Protein AF-A0A932C7L5-F1 (afdb_monomer_lite)

pLDDT: mean 84.9, std 10.77, range [54.31, 97.94]

Radius of gyration: 26.37 Å; chains: 1; bounding box: 52×23×74 Å

Sequence (83 aa):
MSKSTLTERGQISVPASLRKAMKLRSGQSFKWVRISDREFRVVVEAGQPPGPLSVLGYARKRRPAPRRTAAWMRELRAGEKNP

Secondary structure (DSSP, 8-state):
----PPPTTS--PPPHHHHHHTT--TT--EEEEE-SSS-EEEEE--PPPPPGGGGHHHHHHHSPPPPPHHHHHHHHHHHTS--

Structure (mmCIF, N/CA/C/O backbone):
data_AF-A0A932C7L5-F1
#
_entry.id   AF-A0A932C7L5-F1
#
loop_
_atom_site.group_PDB
_atom_site.id
_atom_site.type_symbol
_atom_site.label_atom_id
_atom_site.label_alt_id
_atom_site.label_comp_id
_atom_site.label_asym_id
_atom_site.label_entity_id
_atom_site.label_seq_id
_atom_site.pdbx_PDB_ins_code
_atom_site.Cartn_x
_atom_site.Cartn_y
_atom_site.Cartn_z
_atom_site.occupancy
_atom_site.B_iso_or_equiv
_atom_site.auth_seq_id
_atom_site.auth_comp_id
_atom_site.auth_asym_id
_atom_site.auth_atom_id
_atom_site.pdbx_PDB_model_num
ATOM 1 N N . MET A 1 1 ? -2.681 -13.691 14.937 1.00 62.66 1 MET A N 1
ATOM 2 C CA . MET A 1 1 ? -3.058 -12.280 14.683 1.00 62.66 1 MET A CA 1
ATOM 3 C C . MET A 1 1 ? -1.810 -11.417 14.730 1.00 62.66 1 MET A C 1
ATOM 5 O O . MET A 1 1 ? -1.055 -11.528 15.684 1.00 62.66 1 MET A O 1
ATOM 9 N N . SER A 1 2 ? -1.558 -10.598 13.712 1.00 77.88 2 SER A N 1
ATOM 10 C CA . SER A 1 2 ? -0.445 -9.641 13.721 1.00 77.88 2 SER A CA 1
ATOM 11 C C . SER A 1 2 ? -0.918 -8.292 14.263 1.00 77.88 2 SER A C 1
ATOM 13 O O . SER A 1 2 ? -1.872 -7.735 13.725 1.00 77.88 2 SER A O 1
ATOM 15 N N . LYS A 1 3 ? -0.258 -7.775 15.305 1.00 87.62 3 LYS A N 1
ATOM 16 C CA . LYS A 1 3 ? -0.545 -6.472 15.922 1.00 87.62 3 LYS A CA 1
ATOM 17 C C . LYS A 1 3 ? 0.523 -5.459 15.510 1.00 87.62 3 LYS A C 1
ATOM 19 O O . LYS A 1 3 ? 1.697 -5.809 15.431 1.00 87.62 3 LYS A O 1
ATOM 24 N N . SER A 1 4 ? 0.109 -4.216 15.298 1.00 93.56 4 SER A N 1
ATOM 25 C CA . SER A 1 4 ? 0.998 -3.068 15.108 1.00 93.56 4 SER A CA 1
ATOM 26 C C . SER A 1 4 ? 0.592 -1.957 16.071 1.00 93.56 4 SER A C 1
ATOM 28 O O . SER A 1 4 ? -0.580 -1.854 16.431 1.00 93.56 4 SER A O 1
ATOM 30 N N . THR A 1 5 ? 1.553 -1.137 16.485 1.00 95.00 5 THR A N 1
ATOM 31 C CA . THR A 1 5 ? 1.323 0.007 17.379 1.00 95.00 5 THR A CA 1
ATOM 32 C C . THR A 1 5 ? 1.305 1.300 16.567 1.00 95.00 5 THR A C 1
ATOM 34 O O . THR A 1 5 ? 2.078 1.436 15.615 1.00 95.00 5 THR A O 1
ATOM 37 N N . LEU A 1 6 ? 0.420 2.228 16.935 1.00 95.12 6 LEU A N 1
ATOM 38 C CA . LEU A 1 6 ? 0.387 3.584 16.393 1.00 95.12 6 LEU A CA 1
ATOM 39 C C . LEU A 1 6 ? 1.514 4.399 17.030 1.00 95.12 6 LEU A C 1
ATOM 41 O O . LEU A 1 6 ? 1.584 4.501 18.252 1.00 95.12 6 LEU A O 1
ATOM 45 N N . THR A 1 7 ? 2.409 4.943 16.213 1.00 96.19 7 THR A N 1
ATOM 46 C CA . THR A 1 7 ? 3.465 5.836 16.705 1.00 96.19 7 THR A CA 1
ATOM 47 C C . THR A 1 7 ? 2.896 7.216 17.036 1.00 96.19 7 THR A C 1
ATOM 49 O O . THR A 1 7 ? 1.818 7.576 16.568 1.00 96.19 7 THR A O 1
ATOM 52 N N . GLU A 1 8 ? 3.648 8.035 17.774 1.00 96.31 8 GLU A N 1
ATOM 53 C CA . GLU A 1 8 ? 3.271 9.427 18.093 1.00 96.31 8 GLU A CA 1
ATOM 54 C C . GLU A 1 8 ? 2.999 10.279 16.845 1.00 96.31 8 GLU A C 1
ATOM 56 O O . GLU A 1 8 ? 2.189 11.198 16.867 1.00 96.31 8 GLU A O 1
ATOM 61 N N . ARG A 1 9 ? 3.639 9.938 15.722 1.00 95.56 9 ARG A N 1
ATOM 62 C CA . ARG A 1 9 ? 3.435 10.597 14.423 1.00 95.56 9 ARG A CA 1
ATOM 63 C C . ARG A 1 9 ? 2.215 10.068 13.662 1.00 95.56 9 ARG A C 1
ATOM 65 O O . ARG A 1 9 ? 2.054 10.380 12.486 1.00 95.56 9 ARG A O 1
ATOM 72 N N . GLY A 1 10 ? 1.406 9.213 14.282 1.00 93.50 10 GLY A N 1
ATOM 73 C CA . GLY A 1 10 ? 0.231 8.607 13.663 1.00 93.50 10 GLY A CA 1
ATOM 74 C C . GLY A 1 10 ? 0.553 7.531 12.622 1.00 93.50 10 GLY A C 1
ATOM 75 O O . GLY A 1 10 ? -0.275 7.246 11.761 1.00 93.50 10 GLY A O 1
ATOM 76 N N . GLN A 1 11 ? 1.746 6.928 12.656 1.00 94.00 11 GLN A N 1
ATOM 77 C CA . GLN A 1 11 ? 2.137 5.906 11.682 1.00 94.00 11 GLN A CA 1
ATOM 78 C C . GLN A 1 11 ? 1.885 4.502 12.232 1.00 94.00 11 GLN A C 1
ATOM 80 O O . GLN A 1 11 ? 2.167 4.221 13.395 1.00 94.00 11 GLN A O 1
ATOM 85 N N . ILE A 1 12 ? 1.422 3.595 11.370 1.00 93.94 12 ILE A N 1
ATOM 86 C CA . ILE A 1 12 ? 1.377 2.158 11.655 1.00 93.94 12 ILE A CA 1
ATOM 87 C C . ILE A 1 12 ? 2.236 1.403 10.648 1.00 93.94 12 ILE A C 1
ATOM 89 O O . ILE A 1 12 ? 2.228 1.682 9.450 1.00 93.94 12 ILE A O 1
ATOM 93 N N . SER A 1 13 ? 2.968 0.406 11.132 1.00 92.38 13 SER A N 1
ATOM 94 C CA . SER A 1 13 ? 3.691 -0.511 10.254 1.00 92.38 13 SER A CA 1
ATOM 95 C C . SER A 1 13 ? 2.771 -1.634 9.787 1.00 92.38 13 SER A C 1
ATOM 97 O O . SER A 1 13 ? 2.090 -2.263 10.594 1.00 92.38 13 SER A O 1
ATOM 99 N N . VAL A 1 14 ? 2.787 -1.945 8.491 1.00 92.62 14 VAL A N 1
ATOM 100 C CA . VAL A 1 14 ? 2.059 -3.103 7.952 1.00 92.62 14 VAL A CA 1
ATOM 101 C C . VAL A 1 14 ? 2.840 -4.381 8.284 1.00 92.62 14 VAL A C 1
ATOM 103 O O . VAL A 1 14 ? 4.018 -4.446 7.926 1.00 92.62 14 VAL A O 1
ATOM 106 N N . PRO A 1 15 ? 2.246 -5.404 8.923 1.00 93.81 15 PRO A N 1
ATOM 107 C CA . PRO A 1 15 ? 2.942 -6.644 9.269 1.00 93.81 15 PRO A CA 1
ATOM 108 C C . PRO A 1 15 ? 3.605 -7.331 8.069 1.00 93.81 15 PRO A C 1
ATOM 110 O O . PRO A 1 15 ? 3.054 -7.360 6.969 1.00 93.81 15 PRO A O 1
ATOM 113 N N . ALA A 1 16 ? 4.786 -7.924 8.275 1.00 92.31 16 ALA A N 1
ATOM 114 C CA . ALA A 1 16 ? 5.578 -8.508 7.189 1.00 92.31 16 ALA A CA 1
ATOM 115 C C . ALA A 1 16 ? 4.848 -9.631 6.432 1.00 92.31 16 ALA A C 1
ATOM 117 O O . ALA A 1 16 ? 4.972 -9.718 5.211 1.00 92.31 16 ALA A O 1
ATOM 118 N N . SER A 1 17 ? 4.070 -10.458 7.137 1.00 92.62 17 SER A N 1
ATOM 119 C CA . SER A 1 17 ? 3.228 -11.500 6.536 1.00 92.62 17 SER A CA 1
ATOM 120 C C . SER A 1 17 ? 2.202 -10.904 5.572 1.00 92.62 17 SER A C 1
ATOM 122 O O . SER A 1 17 ? 2.101 -11.360 4.436 1.00 92.62 17 SER A O 1
ATOM 124 N N . LEU A 1 18 ? 1.516 -9.834 5.986 1.00 91.94 18 LEU A N 1
ATOM 125 C CA . LEU A 1 18 ? 0.521 -9.142 5.170 1.00 91.94 18 LEU A CA 1
ATOM 126 C C . LEU A 1 18 ? 1.163 -8.455 3.957 1.00 91.94 18 LEU A C 1
ATOM 128 O O . LEU A 1 18 ? 0.679 -8.612 2.838 1.00 91.94 18 LEU A O 1
ATOM 132 N N . ARG A 1 19 ? 2.308 -7.778 4.147 1.00 92.69 19 ARG A N 1
ATOM 133 C CA . ARG A 1 19 ? 3.069 -7.174 3.037 1.00 92.69 19 ARG A CA 1
ATOM 134 C C . ARG A 1 19 ? 3.445 -8.205 1.974 1.00 92.69 19 ARG A C 1
ATOM 136 O O . ARG A 1 19 ? 3.278 -7.934 0.789 1.00 92.69 19 ARG A O 1
ATOM 143 N N . LYS A 1 20 ? 3.939 -9.378 2.391 1.00 92.56 20 LYS A N 1
ATOM 144 C CA . LYS A 1 20 ? 4.337 -10.466 1.484 1.00 92.56 20 LYS A CA 1
ATOM 145 C C . LYS A 1 20 ? 3.132 -11.084 0.777 1.00 92.56 20 LYS A C 1
ATOM 147 O O . LYS A 1 20 ? 3.157 -11.198 -0.445 1.00 92.56 20 LYS A O 1
ATOM 152 N N . ALA A 1 21 ? 2.081 -11.427 1.523 1.00 93.25 21 ALA A N 1
ATOM 153 C CA . ALA A 1 21 ? 0.871 -12.040 0.977 1.00 93.25 21 ALA A CA 1
ATOM 154 C C . ALA A 1 21 ? 0.199 -11.148 -0.080 1.00 93.25 21 ALA A C 1
ATOM 156 O O . ALA A 1 21 ? -0.225 -11.635 -1.123 1.00 93.25 21 ALA A O 1
ATOM 157 N N . MET A 1 22 ? 0.175 -9.834 0.156 1.00 91.19 22 MET A N 1
ATOM 158 C CA . MET A 1 22 ? -0.439 -8.858 -0.749 1.00 91.19 22 MET A CA 1
ATOM 159 C C . MET A 1 22 ? 0.541 -8.234 -1.755 1.00 91.19 22 MET A C 1
ATOM 161 O O . MET A 1 22 ? 0.148 -7.353 -2.515 1.00 91.19 22 MET A O 1
ATOM 165 N N . LYS A 1 23 ? 1.811 -8.667 -1.774 1.00 91.62 23 LYS A N 1
ATOM 166 C CA . LYS A 1 23 ? 2.872 -8.144 -2.660 1.00 91.62 23 LYS A CA 1
ATOM 167 C C . LYS A 1 23 ? 2.999 -6.612 -2.613 1.00 91.62 23 LYS A C 1
ATOM 169 O O . LYS A 1 23 ? 3.219 -5.970 -3.642 1.00 91.62 23 LYS A O 1
ATOM 174 N N . LEU A 1 24 ? 2.865 -6.035 -1.419 1.00 91.56 24 LEU A N 1
ATOM 175 C CA . LEU A 1 24 ? 2.949 -4.588 -1.231 1.00 91.56 24 LEU A CA 1
ATOM 176 C C . LEU A 1 24 ? 4.365 -4.090 -1.529 1.00 91.56 24 LEU A C 1
ATOM 178 O O . LEU A 1 24 ? 5.358 -4.717 -1.149 1.00 91.56 24 LEU A O 1
ATOM 182 N N . ARG A 1 25 ? 4.452 -2.938 -2.187 1.00 87.50 25 ARG A N 1
ATOM 183 C CA . ARG A 1 25 ? 5.692 -2.262 -2.563 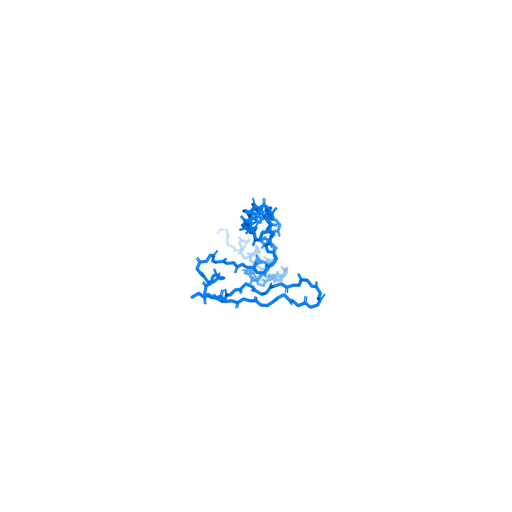1.00 87.50 25 ARG A CA 1
ATOM 184 C C . ARG A 1 25 ? 5.713 -0.849 -1.996 1.00 87.50 25 ARG A C 1
ATOM 186 O O . ARG A 1 25 ? 4.679 -0.200 -1.865 1.00 87.50 25 ARG A O 1
ATOM 193 N N . SER A 1 26 ? 6.909 -0.370 -1.677 1.00 87.75 26 SER A N 1
ATOM 194 C CA . SER A 1 26 ? 7.112 1.018 -1.263 1.00 87.75 26 SER A CA 1
ATOM 195 C C . SER A 1 26 ? 6.634 1.980 -2.354 1.00 87.75 26 SER A C 1
ATOM 197 O O . SER A 1 26 ? 6.848 1.723 -3.538 1.00 87.75 26 SER A O 1
ATOM 199 N N . GLY A 1 27 ? 5.995 3.079 -1.951 1.00 86.44 27 GLY A N 1
ATOM 200 C CA . GLY A 1 27 ? 5.469 4.095 -2.869 1.00 86.44 27 GLY A CA 1
ATOM 201 C C . GLY A 1 27 ? 4.078 3.806 -3.443 1.00 86.44 27 GLY A C 1
ATOM 202 O O . GLY A 1 27 ? 3.588 4.605 -4.232 1.00 86.44 27 GLY A O 1
ATOM 203 N N . GLN A 1 28 ? 3.425 2.700 -3.064 1.00 88.56 28 GLN A N 1
ATOM 204 C CA . GLN A 1 28 ? 2.018 2.475 -3.412 1.00 88.56 28 GLN A CA 1
ATOM 205 C C . GLN A 1 28 ? 1.090 3.405 -2.625 1.00 88.56 28 GLN A C 1
ATOM 207 O O . GLN A 1 28 ? 1.316 3.655 -1.438 1.00 88.56 28 GLN A O 1
ATOM 212 N N . SER A 1 29 ? 0.029 3.872 -3.283 1.00 90.00 29 SER A N 1
ATOM 213 C CA . SER A 1 29 ? -1.067 4.582 -2.632 1.00 90.00 29 SER A CA 1
ATOM 214 C C . SER A 1 29 ? -2.081 3.603 -2.036 1.00 90.00 29 SER A C 1
ATOM 216 O O . SER A 1 29 ? -2.246 2.462 -2.484 1.00 90.00 29 SER A O 1
ATOM 218 N N . PHE A 1 30 ? -2.750 4.058 -0.981 1.00 92.88 30 PHE A N 1
ATOM 219 C CA . PHE A 1 30 ? -3.795 3.313 -0.295 1.00 92.88 30 PHE A CA 1
ATOM 220 C C . PHE A 1 30 ? -4.984 4.230 -0.052 1.00 92.88 30 PHE A C 1
ATOM 222 O O . PHE A 1 30 ? -4.814 5.381 0.354 1.00 92.88 30 PHE A O 1
ATOM 229 N N . LYS A 1 31 ? -6.187 3.684 -0.206 1.00 94.38 31 LYS A N 1
ATOM 230 C CA . LYS A 1 31 ? -7.428 4.348 0.176 1.00 94.38 31 LYS A CA 1
ATOM 231 C C . LYS A 1 31 ? -7.849 3.900 1.569 1.00 94.38 31 LYS A C 1
ATOM 233 O O . LYS A 1 31 ? -7.865 2.705 1.866 1.00 94.38 31 LYS A O 1
ATOM 238 N N . TRP A 1 32 ? -8.236 4.859 2.398 1.00 95.31 32 TRP A N 1
ATOM 239 C CA . TRP A 1 32 ? -8.720 4.619 3.753 1.00 95.31 32 TRP A CA 1
ATOM 240 C C . TRP A 1 32 ? -10.222 4.857 3.811 1.00 95.31 32 TRP A C 1
ATOM 242 O O . TRP A 1 32 ? -10.727 5.839 3.271 1.00 95.31 32 TRP A O 1
ATOM 252 N N . VAL A 1 33 ? -10.936 3.941 4.453 1.00 96.94 33 VAL A N 1
ATOM 253 C CA . VAL A 1 33 ? -12.385 4.022 4.639 1.00 96.94 33 VAL A CA 1
ATOM 254 C C . VAL A 1 33 ? -12.690 3.717 6.097 1.00 96.94 33 VAL A C 1
ATOM 256 O O . VAL A 1 33 ? -12.332 2.646 6.589 1.00 96.94 33 VAL A O 1
ATOM 259 N N . ARG A 1 34 ? -13.354 4.643 6.795 1.00 97.19 34 ARG A N 1
ATOM 260 C CA . ARG A 1 34 ? -13.902 4.378 8.131 1.00 97.19 34 ARG A CA 1
ATOM 261 C C . ARG A 1 34 ? -15.113 3.458 7.984 1.00 97.19 34 ARG A C 1
ATOM 263 O O . ARG A 1 34 ? -15.993 3.747 7.181 1.00 97.19 34 ARG A O 1
ATOM 270 N N . ILE A 1 35 ? -15.133 2.358 8.733 1.00 97.94 35 ILE A N 1
ATOM 271 C CA . ILE A 1 35 ? -16.263 1.416 8.765 1.00 97.94 35 ILE A CA 1
ATOM 272 C C . ILE A 1 35 ? -17.103 1.658 10.020 1.00 97.94 35 ILE A C 1
ATOM 274 O O . ILE A 1 35 ? -18.326 1.662 9.946 1.00 97.94 35 ILE A O 1
ATOM 278 N N . SER A 1 36 ? -16.451 1.887 11.162 1.00 97.44 36 SER A N 1
ATOM 279 C CA . SER A 1 36 ? -17.105 2.142 12.448 1.00 97.44 36 SER A CA 1
ATOM 280 C C . SER A 1 36 ? -16.222 3.022 13.342 1.00 97.44 36 SER A C 1
ATOM 282 O O . SER A 1 36 ? -15.278 3.659 12.869 1.00 97.44 36 SER A O 1
ATOM 284 N N . ASP A 1 37 ? -16.510 3.077 14.640 1.00 97.00 37 ASP A N 1
ATOM 285 C CA . ASP A 1 37 ? -15.707 3.826 15.613 1.00 97.00 37 ASP A CA 1
ATOM 286 C C . ASP A 1 37 ? -14.334 3.211 15.882 1.00 97.00 37 ASP A C 1
ATOM 288 O O . ASP A 1 37 ? -13.407 3.923 16.262 1.00 97.00 37 ASP A O 1
ATOM 292 N N . ARG A 1 38 ? -14.187 1.896 15.687 1.00 95.94 38 ARG A N 1
ATOM 293 C CA . ARG A 1 38 ? -12.936 1.166 15.967 1.00 95.94 38 ARG A CA 1
ATOM 294 C C . ARG A 1 38 ? -12.404 0.389 14.774 1.00 95.94 38 ARG A C 1
ATOM 296 O O . ARG A 1 38 ? -11.373 -0.270 14.887 1.00 95.94 38 ARG A O 1
ATOM 303 N N . GLU A 1 39 ? -13.079 0.480 13.635 1.00 96.00 39 GLU A N 1
ATOM 304 C CA . GLU A 1 39 ? -12.702 -0.238 12.429 1.00 96.00 39 GLU A CA 1
ATOM 305 C C . GLU A 1 39 ? -12.543 0.702 11.245 1.00 96.00 39 GLU A C 1
ATOM 307 O O . GLU A 1 39 ? -13.382 1.558 10.944 1.00 96.00 39 GLU A O 1
ATOM 312 N N . PHE A 1 40 ? -11.462 0.472 10.518 1.00 95.94 40 PHE A N 1
ATOM 313 C CA . PHE A 1 40 ? -11.204 1.074 9.228 1.00 95.94 40 PHE A CA 1
ATOM 314 C C . PHE A 1 40 ? -10.707 -0.003 8.270 1.00 95.94 40 PHE A C 1
ATOM 316 O O . PHE A 1 40 ? -10.107 -1.005 8.667 1.00 95.94 40 PHE A O 1
ATOM 323 N N . ARG A 1 41 ? -10.942 0.223 6.982 1.00 95.44 41 ARG A N 1
ATOM 324 C CA . ARG A 1 41 ? -10.414 -0.592 5.894 1.00 95.44 41 ARG A CA 1
ATOM 325 C C . ARG A 1 41 ? -9.368 0.199 5.136 1.00 95.44 41 ARG A C 1
ATOM 327 O O . ARG A 1 41 ? -9.588 1.355 4.781 1.00 95.44 41 ARG A O 1
ATOM 334 N N . VAL A 1 42 ? -8.259 -0.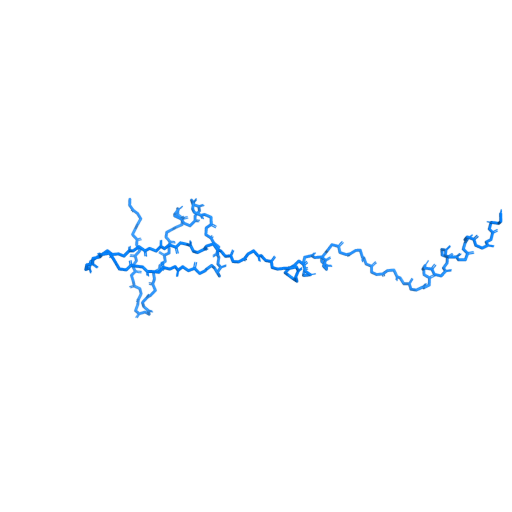472 4.853 1.00 94.00 42 VAL A N 1
ATOM 335 C CA . VAL A 1 42 ? -7.207 0.021 3.967 1.00 94.00 42 VAL A CA 1
ATOM 336 C C . VAL A 1 42 ? -7.280 -0.782 2.677 1.00 94.00 42 VAL A C 1
ATOM 338 O O . VAL A 1 42 ? -7.197 -2.010 2.702 1.00 94.00 42 VAL A O 1
ATOM 341 N N . VAL A 1 43 ? -7.470 -0.097 1.557 1.00 93.44 43 VAL A N 1
ATOM 342 C CA . VAL A 1 43 ? -7.547 -0.701 0.226 1.00 93.44 43 VAL A CA 1
ATOM 343 C C . VAL A 1 43 ? -6.298 -0.304 -0.547 1.00 93.44 43 VAL A C 1
ATOM 345 O O . VAL A 1 43 ? -5.965 0.876 -0.618 1.00 93.44 43 VAL A O 1
ATOM 348 N N . VAL A 1 44 ? -5.599 -1.288 -1.111 1.00 91.25 44 VAL A N 1
ATOM 349 C CA . VAL A 1 44 ? -4.474 -1.037 -2.019 1.00 91.25 44 VAL A CA 1
ATOM 350 C C . VAL A 1 44 ? -5.044 -0.496 -3.317 1.00 9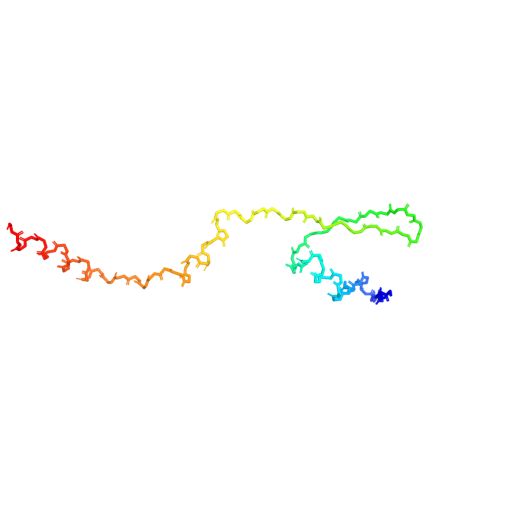1.25 44 VAL A C 1
ATOM 352 O O . VAL A 1 44 ? -5.872 -1.158 -3.943 1.00 91.25 44 VAL A O 1
ATOM 355 N N . GLU A 1 45 ? -4.606 0.683 -3.734 1.00 88.69 45 GLU A N 1
ATOM 356 C CA . GLU A 1 45 ? -4.990 1.181 -5.045 1.00 88.69 45 GLU A CA 1
ATOM 357 C C . GLU A 1 45 ? -4.138 0.498 -6.113 1.00 88.69 45 GLU A C 1
ATOM 359 O O . GLU A 1 45 ? -2.926 0.302 -5.956 1.00 88.69 45 GLU A O 1
ATOM 364 N N . ALA A 1 46 ? -4.781 0.107 -7.213 1.00 77.00 46 ALA A N 1
ATOM 365 C CA . ALA A 1 46 ? -4.050 -0.324 -8.388 1.00 77.00 46 ALA 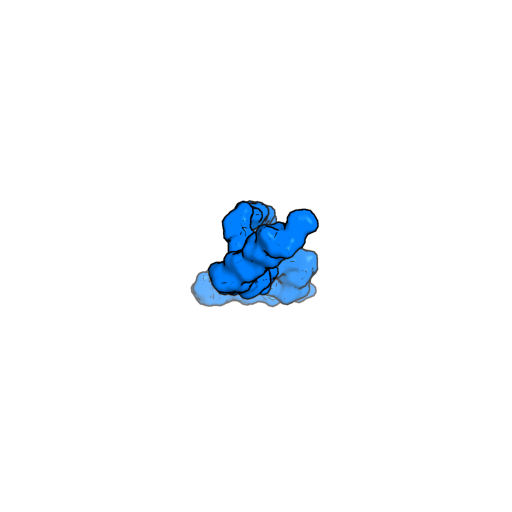A CA 1
ATOM 366 C C . ALA A 1 46 ? -3.227 0.873 -8.872 1.00 77.00 46 ALA A C 1
ATOM 368 O O . ALA A 1 46 ? -3.774 1.860 -9.359 1.00 77.00 46 ALA A O 1
ATOM 369 N N . GLY A 1 47 ? -1.910 0.797 -8.678 1.00 71.50 47 GLY A N 1
ATOM 370 C CA . GLY A 1 47 ? -1.005 1.821 -9.173 1.00 71.50 47 GLY A CA 1
ATOM 371 C C . GLY A 1 47 ? -1.182 1.972 -10.679 1.00 71.50 47 GLY A C 1
ATOM 372 O O . GLY A 1 47 ? -1.389 0.986 -11.391 1.00 71.50 47 GLY A O 1
ATOM 373 N N . GLN A 1 48 ? -1.091 3.207 -11.159 1.00 67.62 48 GLN A N 1
ATOM 374 C CA . GLN A 1 48 ? -1.117 3.470 -12.587 1.00 67.62 48 GLN A CA 1
ATOM 375 C C . GLN A 1 48 ? 0.039 2.692 -13.235 1.00 67.62 48 GLN A C 1
ATOM 377 O O . GLN A 1 48 ? 1.166 2.745 -12.720 1.00 67.62 48 GLN A O 1
ATOM 382 N N . PRO A 1 49 ? -0.217 1.909 -14.300 1.00 66.44 49 PRO A N 1
ATOM 383 C CA . PRO A 1 49 ? 0.841 1.158 -14.946 1.00 66.44 49 PRO A CA 1
ATOM 384 C C . PRO A 1 49 ? 1.950 2.134 -15.354 1.00 66.44 49 PRO A C 1
ATOM 386 O O . PRO A 1 49 ? 1.648 3.236 -15.825 1.00 66.44 49 PRO A O 1
ATOM 389 N N . PRO A 1 50 ? 3.226 1.772 -15.144 1.00 68.62 50 PRO A N 1
ATOM 390 C CA . PRO A 1 50 ? 4.333 2.646 -15.485 1.00 68.62 50 PRO A CA 1
ATOM 391 C C . PRO A 1 50 ? 4.226 3.065 -16.958 1.00 68.62 50 PRO A C 1
ATOM 393 O O . PRO A 1 50 ? 4.176 2.210 -17.843 1.00 68.62 50 PRO A O 1
ATOM 396 N N . GLY A 1 51 ? 4.130 4.372 -17.219 1.00 72.31 51 GLY A N 1
ATOM 397 C CA . GLY A 1 51 ? 4.039 4.891 -18.585 1.00 72.31 51 GLY A CA 1
ATOM 398 C C . GLY A 1 51 ? 5.320 4.613 -19.387 1.00 72.31 51 GLY A C 1
ATOM 399 O O . GLY A 1 51 ? 6.350 4.301 -18.795 1.00 72.31 51 GLY A O 1
ATOM 400 N N . PRO A 1 52 ? 5.331 4.787 -20.720 1.00 70.56 52 PRO A N 1
ATOM 401 C CA . PRO A 1 52 ? 6.470 4.420 -21.577 1.00 70.56 52 PRO A CA 1
ATOM 402 C C . PRO A 1 52 ? 7.837 4.962 -21.114 1.00 70.56 52 PRO A C 1
ATOM 404 O O . PRO A 1 52 ? 8.873 4.317 -21.286 1.00 70.56 52 PRO A O 1
ATOM 407 N N . LEU A 1 53 ? 7.845 6.130 -20.466 1.00 76.31 53 LEU A N 1
ATOM 408 C CA . LEU A 1 53 ? 9.052 6.776 -19.952 1.00 76.31 53 LEU A CA 1
ATOM 409 C C . LEU A 1 53 ? 9.673 6.066 -18.737 1.00 76.31 53 LEU A C 1
ATOM 411 O O . LEU A 1 53 ? 10.879 6.181 -18.519 1.00 76.31 53 LEU A O 1
ATOM 415 N N . SER A 1 54 ? 8.910 5.281 -17.972 1.00 71.06 54 SER A N 1
ATOM 416 C CA . SER A 1 54 ? 9.437 4.541 -16.816 1.00 71.06 54 SER A CA 1
ATOM 417 C C . SER A 1 54 ? 10.447 3.462 -17.216 1.00 71.06 54 SER A C 1
ATOM 419 O O . SER A 1 54 ? 11.247 3.013 -16.395 1.00 71.06 54 SER A O 1
ATOM 421 N N . VAL A 1 55 ? 10.421 3.033 -18.482 1.00 72.94 55 VAL A N 1
ATOM 422 C CA . VAL A 1 55 ? 11.333 2.026 -19.033 1.00 72.94 55 VAL A CA 1
ATOM 423 C C . VAL A 1 55 ? 12.682 2.642 -19.413 1.00 72.94 55 VAL A C 1
ATOM 425 O O . VAL A 1 55 ? 13.667 1.915 -19.500 1.00 72.94 55 VAL A O 1
ATOM 428 N N . LEU A 1 56 ? 12.797 3.966 -19.571 1.00 73.81 56 LEU A N 1
ATOM 429 C CA . LEU A 1 56 ? 14.026 4.613 -20.059 1.00 73.81 56 LEU A CA 1
ATOM 430 C C . LEU A 1 56 ? 15.255 4.319 -19.185 1.00 73.81 56 LEU A C 1
ATOM 432 O O . LEU A 1 56 ? 16.330 4.017 -19.709 1.00 73.81 56 LEU A O 1
ATOM 436 N N . GLY A 1 57 ? 15.101 4.334 -17.857 1.00 71.25 57 GLY A N 1
ATOM 437 C CA . GLY A 1 57 ? 16.185 3.995 -16.929 1.00 71.25 57 GLY A CA 1
ATOM 438 C C . GLY A 1 57 ? 16.620 2.527 -17.023 1.00 71.25 57 GLY A C 1
ATOM 439 O O . GLY A 1 57 ? 17.808 2.219 -16.928 1.00 71.25 57 GLY A O 1
ATOM 440 N N . TYR A 1 58 ? 15.674 1.619 -17.269 1.00 72.31 58 TYR A N 1
ATOM 441 C CA . TYR A 1 58 ? 15.946 0.198 -17.487 1.00 72.31 58 TYR A CA 1
ATOM 442 C C . TYR A 1 58 ? 16.579 -0.063 -18.861 1.00 72.31 58 TYR A C 1
ATOM 444 O O . TYR A 1 58 ? 17.568 -0.789 -18.962 1.00 72.31 58 TYR A O 1
ATOM 452 N N . ALA A 1 59 ? 16.075 0.592 -19.907 1.00 72.81 59 ALA A N 1
ATOM 453 C CA . ALA A 1 59 ? 16.618 0.528 -21.257 1.00 72.81 59 ALA A CA 1
ATOM 454 C C . ALA A 1 59 ? 18.065 1.032 -21.298 1.00 72.81 59 ALA A C 1
ATOM 456 O O . ALA A 1 59 ? 18.904 0.411 -21.943 1.00 72.81 59 ALA A O 1
ATOM 457 N N . ARG A 1 60 ? 18.403 2.089 -20.544 1.00 71.19 60 ARG A N 1
ATOM 458 C CA . ARG A 1 60 ? 19.786 2.576 -20.418 1.00 71.19 60 ARG A CA 1
ATOM 459 C C . ARG A 1 60 ? 20.747 1.506 -19.888 1.00 71.19 60 ARG A C 1
ATOM 461 O O . ARG A 1 60 ? 21.871 1.448 -20.364 1.00 71.19 60 ARG A O 1
ATOM 468 N N . LYS A 1 61 ? 20.314 0.644 -18.958 1.00 73.31 61 LYS A N 1
ATOM 469 C CA . LYS A 1 61 ? 21.142 -0.461 -18.429 1.00 73.31 61 LYS A CA 1
ATOM 470 C C . LYS A 1 61 ? 21.370 -1.583 -19.443 1.00 73.31 61 LYS A C 1
ATOM 472 O O . LYS A 1 61 ? 22.332 -2.327 -19.308 1.00 73.31 61 LYS A O 1
ATOM 477 N N . ARG A 1 62 ? 20.471 -1.730 -20.419 1.00 75.00 62 ARG A N 1
ATOM 478 C CA . ARG A 1 62 ? 20.521 -2.783 -21.446 1.00 75.00 62 ARG A CA 1
ATOM 479 C C . ARG A 1 62 ? 21.006 -2.295 -22.805 1.00 75.00 62 ARG A C 1
ATOM 481 O O . ARG A 1 62 ? 21.185 -3.110 -23.704 1.00 75.00 62 ARG A O 1
ATOM 488 N N . ARG A 1 63 ? 21.204 -0.986 -22.979 1.00 74.94 63 ARG A N 1
ATOM 489 C CA . ARG A 1 63 ? 21.760 -0.452 -24.219 1.00 74.94 63 ARG A CA 1
ATOM 490 C C . ARG A 1 63 ? 23.218 -0.902 -24.333 1.00 74.94 63 ARG A C 1
ATOM 492 O O . ARG A 1 63 ? 23.983 -0.655 -23.399 1.00 74.94 63 ARG A O 1
ATOM 499 N N . PRO A 1 64 ? 23.612 -1.535 -25.451 1.00 77.56 64 PRO A N 1
ATOM 500 C CA . PRO A 1 64 ? 25.019 -1.781 -25.717 1.00 77.56 64 PRO A CA 1
ATOM 501 C C . PRO A 1 64 ? 25.773 -0.449 -25.722 1.00 77.56 64 PRO A C 1
ATOM 503 O O . PRO A 1 64 ? 25.200 0.603 -26.030 1.00 77.56 64 PRO A O 1
ATOM 506 N N . ALA A 1 65 ? 27.053 -0.496 -25.352 1.00 79.81 65 ALA A N 1
ATOM 507 C CA . ALA A 1 65 ? 27.897 0.688 -25.362 1.00 79.81 65 ALA A CA 1
ATOM 508 C C . ALA A 1 65 ? 27.821 1.364 -26.745 1.00 79.81 65 ALA A C 1
ATOM 510 O O . ALA A 1 65 ? 27.883 0.669 -27.766 1.00 79.81 65 ALA A O 1
ATOM 511 N N . PRO A 1 66 ? 27.661 2.698 -26.804 1.00 78.69 66 PRO A N 1
ATOM 512 C CA . PRO A 1 66 ? 27.571 3.393 -28.076 1.00 78.69 66 PRO A CA 1
ATOM 513 C C . PRO A 1 66 ? 28.845 3.133 -28.886 1.00 78.69 66 PRO A C 1
ATOM 515 O O . PRO A 1 66 ? 29.962 3.373 -28.421 1.00 78.69 66 PRO A O 1
ATOM 518 N N . ARG A 1 67 ? 28.680 2.615 -30.106 1.00 84.25 67 ARG A N 1
ATOM 519 C CA . ARG A 1 67 ? 29.798 2.421 -31.034 1.00 84.25 67 ARG A CA 1
ATOM 520 C C . ARG A 1 67 ? 30.355 3.787 -31.424 1.00 84.25 67 ARG A C 1
ATOM 522 O O . ARG A 1 67 ? 29.601 4.713 -31.718 1.00 84.25 67 ARG A O 1
ATOM 529 N N . ARG A 1 68 ? 31.683 3.908 -31.456 1.00 87.88 68 ARG A N 1
ATOM 530 C CA . ARG A 1 68 ? 32.350 5.127 -31.932 1.00 87.88 68 ARG A CA 1
ATOM 531 C C . ARG A 1 68 ? 32.044 5.342 -33.413 1.00 87.88 68 ARG A C 1
ATOM 533 O O . ARG A 1 68 ? 32.027 4.378 -34.177 1.00 87.88 68 ARG A O 1
ATOM 540 N N . THR A 1 69 ? 31.920 6.600 -33.829 1.00 86.44 69 THR A N 1
ATOM 541 C CA . THR A 1 69 ? 31.697 6.988 -35.232 1.00 86.44 69 THR A CA 1
ATOM 542 C C . THR A 1 69 ? 32.693 6.318 -36.181 1.00 86.44 69 THR A C 1
ATOM 544 O O . THR A 1 69 ? 32.303 5.794 -37.216 1.00 86.44 69 THR A O 1
ATOM 547 N N . ALA A 1 70 ? 33.969 6.220 -35.796 1.00 88.25 70 ALA A N 1
ATOM 548 C CA . ALA A 1 70 ? 34.993 5.552 -36.602 1.00 88.25 70 ALA A CA 1
ATOM 549 C C . ALA A 1 70 ? 34.704 4.059 -36.873 1.00 88.25 70 ALA A C 1
ATOM 551 O O . ALA A 1 70 ? 35.063 3.551 -37.932 1.00 88.25 70 ALA A O 1
ATOM 552 N N . ALA A 1 71 ? 34.054 3.356 -35.939 1.00 86.25 71 ALA A N 1
ATOM 553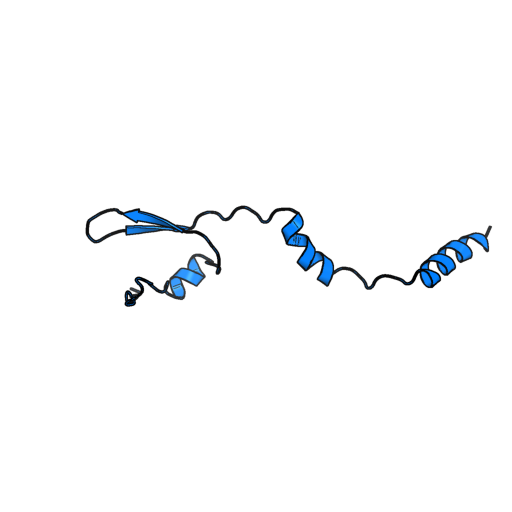 C CA . ALA A 1 71 ? 33.683 1.953 -36.115 1.00 86.25 71 ALA A CA 1
ATOM 554 C C . ALA A 1 71 ? 32.513 1.796 -37.096 1.00 86.25 71 ALA A C 1
ATOM 556 O O . ALA A 1 71 ? 32.529 0.870 -37.899 1.00 86.25 71 ALA A O 1
ATOM 557 N N . TRP A 1 72 ? 31.547 2.721 -37.065 1.00 87.44 72 TRP A N 1
ATOM 558 C CA . TRP A 1 72 ? 30.476 2.797 -38.062 1.00 87.44 72 TRP A CA 1
ATOM 559 C C . TRP A 1 72 ? 31.024 3.098 -39.455 1.00 87.44 72 TRP A C 1
ATOM 561 O O . TRP A 1 72 ? 30.743 2.378 -40.405 1.00 87.44 72 TRP A O 1
ATOM 571 N N . MET A 1 73 ? 31.885 4.111 -39.562 1.00 90.75 73 MET A N 1
ATOM 572 C CA . MET A 1 73 ? 32.475 4.516 -40.840 1.00 90.75 73 MET A CA 1
ATOM 573 C C . MET A 1 73 ? 33.343 3.423 -41.472 1.00 90.75 73 MET A C 1
ATOM 575 O O . MET A 1 73 ? 33.480 3.380 -42.689 1.00 90.75 73 MET A O 1
ATOM 579 N N . ARG A 1 74 ? 33.955 2.548 -40.666 1.00 88.81 74 ARG A N 1
ATOM 580 C CA . ARG A 1 74 ? 34.730 1.410 -41.176 1.00 88.81 74 ARG A CA 1
ATOM 581 C C . ARG A 1 74 ? 33.834 0.334 -41.782 1.00 88.81 74 ARG A C 1
ATOM 583 O O . ARG A 1 74 ? 34.182 -0.197 -42.825 1.00 88.81 74 ARG A O 1
ATOM 590 N N . GLU A 1 75 ? 32.715 0.027 -41.134 1.00 85.75 75 GLU A N 1
ATOM 591 C CA . GLU A 1 75 ? 31.740 -0.957 -41.616 1.00 85.75 75 GLU A CA 1
ATOM 592 C C . GLU A 1 75 ? 31.074 -0.491 -42.911 1.00 85.75 75 GLU A C 1
ATOM 594 O O . GLU A 1 75 ? 31.066 -1.230 -43.889 1.00 85.75 75 GLU A O 1
ATOM 599 N N . LEU A 1 76 ? 30.621 0.766 -42.953 1.00 86.44 76 LEU A N 1
ATOM 600 C CA . LEU A 1 76 ? 30.011 1.345 -44.153 1.00 86.44 76 LEU A CA 1
ATOM 601 C C . LEU A 1 76 ? 30.969 1.306 -45.356 1.00 86.44 76 LEU A C 1
ATOM 603 O O . LEU A 1 76 ? 30.591 0.860 -46.432 1.00 86.44 76 LEU A O 1
ATOM 607 N N . ARG A 1 77 ? 32.244 1.665 -45.152 1.00 85.12 77 ARG A N 1
ATOM 608 C CA . ARG A 1 77 ? 33.276 1.627 -46.207 1.00 85.12 77 ARG A CA 1
ATOM 609 C C . ARG A 1 77 ? 33.773 0.226 -46.558 1.00 85.12 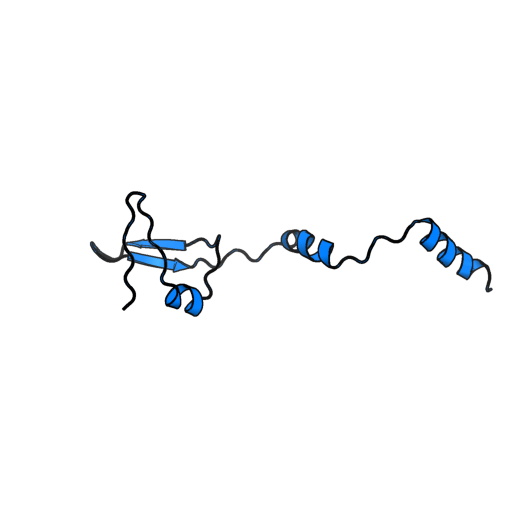77 ARG A C 1
ATOM 611 O O . ARG A 1 77 ? 34.409 0.053 -47.592 1.00 85.12 77 ARG A O 1
ATOM 618 N N . ALA A 1 78 ? 33.550 -0.769 -45.701 1.00 82.81 78 ALA A N 1
ATOM 619 C CA . ALA A 1 78 ? 33.870 -2.154 -46.035 1.00 82.81 78 ALA A CA 1
ATOM 620 C C . ALA A 1 78 ? 32.918 -2.685 -47.119 1.00 82.81 78 ALA A C 1
ATOM 622 O O . ALA A 1 78 ? 33.361 -3.427 -47.990 1.00 82.81 78 ALA A O 1
ATOM 623 N N . GLY A 1 79 ? 31.655 -2.238 -47.112 1.00 71.44 79 GLY A N 1
ATOM 624 C CA . GLY A 1 79 ? 30.684 -2.528 -48.171 1.00 71.44 79 GLY A CA 1
ATOM 625 C C . GLY A 1 79 ? 30.998 -1.850 -49.509 1.00 71.44 79 GLY A C 1
ATOM 626 O O . GLY A 1 79 ? 30.625 -2.368 -50.549 1.00 71.44 79 GLY A O 1
ATOM 627 N N . GLU A 1 80 ? 31.740 -0.739 -49.510 1.00 76.75 80 GLU A N 1
ATOM 628 C CA . GLU A 1 80 ? 32.162 -0.043 -50.741 1.00 76.75 80 GLU A CA 1
ATOM 629 C C . GLU A 1 80 ? 33.331 -0.741 -51.465 1.00 76.75 80 GLU A C 1
ATOM 631 O O . GLU A 1 80 ? 33.610 -0.435 -52.621 1.00 76.75 80 GLU A O 1
ATOM 636 N N . LYS A 1 81 ? 34.045 -1.660 -50.795 1.00 62.50 81 LYS A N 1
ATOM 637 C CA . LYS A 1 81 ? 35.241 -2.334 -51.340 1.00 62.50 81 LYS A CA 1
ATOM 638 C C . LYS A 1 81 ? 34.988 -3.722 -51.931 1.00 62.50 81 LYS A C 1
ATOM 640 O O . LYS A 1 81 ? 35.902 -4.258 -52.549 1.00 62.50 81 LYS A O 1
ATOM 645 N N . ASN A 1 82 ? 33.788 -4.272 -51.765 1.00 56.94 82 ASN A N 1
ATOM 646 C CA . ASN A 1 82 ? 33.341 -5.477 -52.462 1.00 56.94 82 ASN A CA 1
ATOM 647 C C . ASN A 1 82 ? 32.135 -5.115 -53.345 1.00 56.94 82 ASN A C 1
ATOM 649 O O . ASN A 1 82 ? 31.017 -5.111 -52.824 1.00 56.94 82 ASN A O 1
ATOM 653 N N . PRO A 1 83 ? 32.344 -4.769 -54.631 1.00 54.31 83 PRO A N 1
ATOM 654 C CA . PRO A 1 83 ? 31.286 -4.857 -55.633 1.00 54.31 83 PRO A CA 1
ATOM 655 C C . PRO A 1 83 ? 30.855 -6.311 -55.875 1.00 54.31 83 PRO A C 1
ATOM 657 O O . PRO A 1 83 ? 31.693 -7.225 -55.681 1.00 54.31 83 PRO A O 1
#

Foldseek 3Di:
DDDWDQDPVRDTDDDPVRCVVVVDDPPWDWDWADPDPPDIDIHTDDPDPDPPVVCVVVVVVVDDDDDDPVVVVVVVVVVVPPD